Protein AF-A0A931GBS7-F1 (afdb_monomer_lite)

pLDDT: mean 92.65, std 8.71, range [51.88, 98.12]

Organism: NCBI:txid115781

Sequence (66 aa):
MAFDAELIGTWGCLPEYYPSVLSMVTSGKINFEEFVQTRPMSTIAESFEEAHKKSPDQRIVLVPDF

Structure (mmCIF, N/CA/C/O backbone):
data_AF-A0A931GBS7-F1
#
_entry.id   AF-A0A931GBS7-F1
#
loop_
_atom_site.group_PDB
_atom_site.id
_atom_site.type_symbol
_atom_site.label_atom_id
_atom_site.label_alt_id
_atom_site.label_comp_id
_atom_site.label_asym_id
_atom_site.label_entity_id
_atom_site.label_seq_id
_atom_site.pdbx_PDB_ins_code
_atom_site.Cartn_x
_atom_site.Cartn_y
_atom_site.Cartn_z
_atom_site.occupancy
_atom_site.B_iso_or_equiv
_atom_site.auth_seq_id
_atom_site.auth_comp_id
_atom_site.auth_asym_id
_atom_site.auth_atom_id
_atom_site.pdbx_PDB_model_num
ATOM 1 N N . MET A 1 1 ? 35.434 23.058 -15.341 1.00 51.88 1 MET A N 1
ATOM 2 C CA . MET A 1 1 ? 34.402 22.599 -14.388 1.00 51.88 1 MET A CA 1
ATOM 3 C C . MET A 1 1 ? 33.144 22.359 -15.191 1.00 51.88 1 MET A C 1
ATOM 5 O O . MET A 1 1 ? 32.715 23.288 -15.858 1.00 51.88 1 MET A O 1
ATOM 9 N N . ALA A 1 2 ? 32.619 21.138 -15.192 1.00 56.28 2 ALA A N 1
ATOM 10 C CA . ALA A 1 2 ? 31.338 20.820 -15.810 1.00 56.28 2 ALA A CA 1
ATOM 11 C C . ALA A 1 2 ? 30.409 20.372 -14.680 1.00 56.28 2 ALA A C 1
ATOM 13 O O . ALA A 1 2 ? 30.618 19.311 -14.099 1.00 56.28 2 ALA A O 1
ATOM 14 N N . PHE A 1 3 ? 29.468 21.236 -14.311 1.00 66.00 3 PHE A N 1
ATOM 15 C CA . PHE A 1 3 ? 28.366 20.894 -13.422 1.00 66.00 3 PHE A CA 1
ATOM 16 C C . PHE A 1 3 ? 27.148 20.651 -14.308 1.00 66.00 3 PHE A C 1
ATOM 18 O O . PHE A 1 3 ? 26.305 21.531 -14.446 1.00 66.00 3 PHE A O 1
ATOM 25 N N . ASP A 1 4 ? 27.106 19.486 -14.953 1.00 78.88 4 ASP A N 1
ATOM 26 C CA . ASP A 1 4 ? 25.849 18.961 -15.481 1.00 78.88 4 ASP A CA 1
ATOM 27 C C . ASP A 1 4 ? 25.182 18.206 -14.337 1.00 78.88 4 ASP A C 1
ATOM 29 O O . ASP A 1 4 ? 25.647 17.148 -1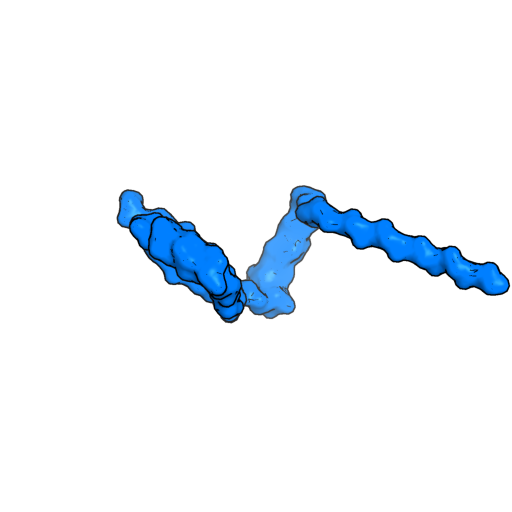3.910 1.00 78.88 4 ASP A O 1
ATOM 33 N N . ALA A 1 5 ? 24.141 18.807 -13.776 1.00 83.31 5 ALA A N 1
ATOM 34 C CA . ALA A 1 5 ? 23.300 18.178 -12.774 1.00 83.31 5 ALA A CA 1
ATOM 35 C C . ALA A 1 5 ? 21.851 18.256 -13.249 1.00 83.31 5 ALA A C 1
ATOM 37 O O . ALA A 1 5 ? 21.359 19.334 -13.580 1.00 83.31 5 ALA A O 1
ATOM 38 N N . GLU A 1 6 ? 21.172 17.112 -13.253 1.00 86.50 6 GLU A N 1
ATOM 39 C CA . GLU A 1 6 ? 19.759 17.004 -13.602 1.00 86.50 6 GLU A CA 1
ATOM 40 C C . GLU A 1 6 ? 18.919 16.769 -12.344 1.00 86.50 6 GLU A C 1
ATOM 42 O O . GLU A 1 6 ? 19.272 15.975 -11.469 1.00 86.50 6 GLU A O 1
ATOM 47 N N . LEU A 1 7 ? 17.779 17.457 -12.263 1.00 85.94 7 LEU A N 1
ATOM 48 C CA . LEU A 1 7 ? 16.747 17.226 -11.256 1.00 85.94 7 LEU A CA 1
ATOM 49 C C . LEU A 1 7 ? 15.528 16.632 -11.955 1.00 85.94 7 LEU A C 1
ATOM 51 O O . LEU A 1 7 ? 14.858 17.312 -12.731 1.00 85.94 7 LEU A O 1
ATOM 55 N N . ILE A 1 8 ? 15.240 15.364 -11.671 1.00 89.44 8 ILE A N 1
ATOM 56 C CA . ILE A 1 8 ? 14.135 14.631 -12.290 1.00 89.44 8 ILE A CA 1
ATOM 57 C C . ILE A 1 8 ? 13.069 14.369 -11.229 1.00 89.44 8 ILE A C 1
ATOM 59 O O . ILE A 1 8 ? 13.301 13.651 -10.258 1.00 89.44 8 ILE A O 1
ATOM 63 N N . GLY A 1 9 ? 11.889 14.953 -11.426 1.00 88.38 9 GLY A N 1
ATOM 64 C CA . GLY A 1 9 ? 10.683 14.615 -10.680 1.00 88.38 9 GLY A CA 1
ATOM 65 C C . GLY A 1 9 ? 9.831 13.644 -11.487 1.00 88.38 9 GLY A C 1
ATOM 66 O O . GLY A 1 9 ? 9.599 13.864 -12.673 1.00 88.38 9 GLY A O 1
ATOM 67 N N . THR A 1 10 ? 9.344 12.584 -10.851 1.00 88.75 10 THR A N 1
ATOM 68 C CA . THR A 1 10 ? 8.334 11.699 -11.443 1.00 88.75 10 THR A CA 1
ATOM 69 C C . THR A 1 10 ? 7.058 11.783 -10.620 1.00 88.75 10 THR A C 1
ATOM 71 O O . THR A 1 10 ? 7.099 11.978 -9.404 1.00 88.75 10 THR A O 1
ATOM 74 N N . TRP A 1 11 ? 5.912 11.680 -11.287 1.00 83.50 11 TRP A N 1
ATOM 75 C CA . TRP A 1 11 ? 4.615 11.635 -10.626 1.00 83.50 11 TRP A CA 1
ATOM 76 C C . TRP A 1 11 ? 3.774 10.522 -11.232 1.00 83.50 11 TRP A C 1
ATOM 78 O O . TRP A 1 11 ? 3.480 10.535 -12.427 1.00 83.50 11 TRP A O 1
ATOM 88 N N . GLY A 1 12 ? 3.376 9.567 -10.393 1.00 86.81 12 GLY A N 1
ATOM 89 C CA . GLY A 1 12 ? 2.605 8.408 -10.824 1.00 86.81 12 GLY A CA 1
ATOM 90 C C . GLY A 1 12 ? 3.340 7.537 -11.846 1.00 86.81 12 GLY A C 1
ATOM 91 O O . GLY A 1 12 ? 4.562 7.567 -11.975 1.00 86.81 12 GLY A O 1
ATOM 92 N N . CYS A 1 13 ? 2.568 6.718 -12.551 1.00 87.50 13 CYS A N 1
ATOM 93 C CA . CYS A 1 13 ? 3.058 5.760 -13.529 1.00 87.50 13 CYS A CA 1
ATOM 94 C C . CYS A 1 13 ? 2.118 5.774 -14.741 1.00 87.50 13 CYS A C 1
ATOM 96 O O . CYS A 1 13 ? 0.903 5.912 -14.576 1.00 87.50 13 CYS A O 1
ATOM 98 N N . LEU A 1 14 ? 2.663 5.658 -15.957 1.00 91.69 14 LEU A N 1
ATOM 99 C CA . LEU A 1 14 ? 1.830 5.537 -17.151 1.00 91.69 14 LEU A CA 1
ATOM 100 C C . LEU A 1 14 ? 1.041 4.215 -17.088 1.00 91.69 14 LEU A C 1
ATOM 102 O O . LEU A 1 14 ? 1.632 3.180 -16.765 1.00 91.69 14 LEU A O 1
ATOM 106 N N . PRO A 1 15 ? -0.262 4.205 -17.435 1.00 94.50 15 PRO A N 1
ATOM 107 C CA . PRO A 1 15 ? -1.079 2.990 -17.395 1.00 94.50 15 PRO A CA 1
ATOM 108 C C . PRO A 1 15 ? -0.492 1.810 -18.182 1.00 94.50 15 PRO A C 1
ATOM 110 O O . PRO A 1 15 ? -0.668 0.661 -17.787 1.00 94.50 15 PRO A O 1
ATOM 113 N N . GLU A 1 16 ? 0.252 2.080 -19.260 1.00 95.69 16 GLU A N 1
ATOM 114 C CA . GLU A 1 16 ? 0.931 1.063 -20.077 1.00 95.69 16 GLU A CA 1
ATOM 115 C C . GLU A 1 16 ? 1.928 0.195 -19.287 1.00 95.69 16 GLU A C 1
ATOM 117 O O . GLU A 1 16 ? 2.156 -0.959 -19.647 1.00 95.69 16 GLU A O 1
ATOM 122 N N . TYR A 1 17 ? 2.480 0.699 -18.179 1.00 94.44 17 TYR A N 1
ATOM 123 C CA . TYR A 1 17 ? 3.422 -0.051 -17.346 1.00 94.44 17 TYR A CA 1
ATOM 124 C C . TYR A 1 17 ? 2.745 -0.886 -16.252 1.00 94.44 17 TYR A C 1
ATOM 126 O O . TYR A 1 17 ? 3.386 -1.771 -15.679 1.00 94.44 17 TYR A O 1
ATOM 134 N N . TYR A 1 18 ? 1.458 -0.665 -15.970 1.00 94.62 18 TYR A N 1
ATOM 135 C CA . TYR A 1 18 ? 0.747 -1.350 -14.885 1.00 94.62 18 TYR A CA 1
ATOM 136 C C . TYR A 1 18 ? 0.731 -2.877 -15.056 1.00 94.62 18 TYR A C 1
ATOM 138 O O . TYR A 1 18 ? 1.011 -3.566 -14.073 1.00 94.62 18 TYR A O 1
ATOM 146 N N . PRO A 1 19 ? 0.482 -3.443 -16.260 1.00 96.44 19 PRO A N 1
ATOM 147 C CA . PRO A 1 19 ? 0.493 -4.894 -16.446 1.00 96.44 19 PRO A CA 1
ATOM 148 C C . PRO A 1 19 ? 1.847 -5.527 -16.108 1.00 96.44 19 PRO A C 1
ATOM 150 O O . PRO A 1 19 ? 1.900 -6.589 -15.490 1.00 96.44 19 PRO A O 1
ATOM 153 N N . SER A 1 20 ? 2.945 -4.852 -16.463 1.00 96.00 20 SER A N 1
ATOM 154 C CA . SER A 1 20 ? 4.299 -5.321 -16.161 1.00 96.00 20 SER A CA 1
ATOM 155 C C . SER A 1 20 ? 4.545 -5.350 -14.653 1.00 96.00 20 SER A C 1
ATOM 157 O O . SER A 1 20 ? 4.954 -6.380 -14.119 1.00 96.00 20 SER A O 1
ATOM 159 N N . VAL A 1 21 ? 4.210 -4.273 -13.937 1.00 94.25 21 VAL A N 1
ATOM 160 C CA . VAL A 1 21 ? 4.369 -4.211 -12.473 1.00 94.25 21 VAL A CA 1
ATOM 161 C C . VAL A 1 21 ? 3.484 -5.243 -11.771 1.00 94.25 21 VAL A C 1
ATOM 163 O O . VAL A 1 21 ? 3.962 -5.957 -10.890 1.00 94.25 21 VAL A O 1
ATOM 166 N N . LEU A 1 22 ? 2.225 -5.383 -12.198 1.00 95.06 22 LEU A N 1
ATOM 167 C CA . LEU A 1 22 ? 1.306 -6.380 -11.650 1.00 95.06 22 LEU A CA 1
ATOM 168 C C . LEU A 1 22 ? 1.864 -7.799 -11.811 1.00 95.06 22 LEU A C 1
ATOM 170 O O . LEU A 1 22 ? 1.832 -8.573 -10.858 1.00 95.06 22 LEU A O 1
ATOM 174 N N . SER A 1 23 ? 2.453 -8.114 -12.970 1.00 97.25 23 SER A N 1
ATOM 175 C CA . SER A 1 23 ? 3.077 -9.421 -13.205 1.00 97.25 23 SER A CA 1
ATOM 176 C C . SER A 1 23 ? 4.229 -9.717 -12.237 1.00 97.25 23 SER A C 1
ATOM 178 O O . SER A 1 23 ? 4.421 -10.865 -11.835 1.00 97.25 23 SER A O 1
ATOM 180 N N . MET A 1 24 ? 4.982 -8.695 -11.812 1.00 97.00 24 MET A N 1
ATOM 181 C CA . MET A 1 24 ? 6.063 -8.853 -10.833 1.00 97.00 24 MET A CA 1
ATOM 182 C C . MET A 1 24 ? 5.524 -9.163 -9.435 1.00 97.00 24 MET A C 1
ATOM 184 O O . MET A 1 24 ? 6.136 -9.948 -8.716 1.00 97.00 24 MET A O 1
ATOM 188 N N . VAL A 1 25 ? 4.373 -8.596 -9.066 1.00 96.00 25 VAL A N 1
ATOM 189 C CA . VAL A 1 25 ? 3.687 -8.926 -7.809 1.00 96.00 25 VAL A CA 1
ATOM 190 C C . VAL A 1 25 ? 3.145 -10.354 -7.865 1.00 96.00 25 VAL A C 1
ATOM 192 O O . VAL A 1 25 ? 3.472 -11.169 -7.009 1.00 96.00 25 VAL A O 1
ATOM 195 N N . THR A 1 26 ? 2.391 -10.708 -8.910 1.00 96.38 26 THR A N 1
ATOM 196 C CA . THR A 1 26 ? 1.756 -12.035 -9.009 1.00 96.38 26 THR A CA 1
ATOM 197 C C . THR A 1 26 ? 2.751 -13.177 -9.222 1.00 96.38 26 THR A C 1
ATOM 199 O O . THR A 1 26 ? 2.443 -14.319 -8.903 1.00 96.38 26 THR A O 1
ATOM 202 N N . SER A 1 27 ? 3.940 -12.896 -9.766 1.00 97.25 27 SER A N 1
ATOM 203 C CA . SER A 1 27 ? 5.036 -13.875 -9.869 1.00 97.25 27 SER A CA 1
ATOM 204 C C . SER A 1 27 ? 5.879 -13.992 -8.594 1.00 97.25 27 SER A C 1
ATOM 206 O O . SER A 1 27 ? 6.805 -14.799 -8.557 1.00 97.25 27 SER A O 1
ATOM 208 N N . GLY A 1 28 ? 5.600 -13.185 -7.563 1.00 95.88 28 GLY A N 1
ATOM 209 C CA . GLY A 1 28 ? 6.354 -13.166 -6.306 1.00 95.88 28 GLY A CA 1
ATOM 210 C C . GLY A 1 28 ? 7.712 -12.463 -6.388 1.00 95.88 28 GLY A C 1
ATOM 211 O O . GLY A 1 28 ? 8.459 -12.451 -5.414 1.00 95.88 28 GLY A O 1
ATOM 212 N N . LYS A 1 29 ? 8.048 -11.844 -7.527 1.00 97.50 29 LYS A N 1
ATOM 213 C CA . LYS A 1 29 ? 9.271 -11.039 -7.676 1.00 97.50 29 LYS A CA 1
ATOM 214 C C . LYS A 1 29 ? 9.235 -9.781 -6.802 1.00 97.50 29 LYS A C 1
ATOM 216 O O . LYS A 1 29 ? 10.283 -9.302 -6.375 1.00 97.50 29 LYS A O 1
ATOM 221 N N . ILE A 1 30 ? 8.042 -9.244 -6.557 1.00 96.00 30 ILE A N 1
ATOM 222 C CA . ILE A 1 30 ? 7.789 -8.181 -5.586 1.00 96.00 30 ILE A CA 1
ATOM 223 C C . ILE A 1 30 ? 6.950 -8.769 -4.459 1.00 96.00 30 ILE A C 1
ATOM 225 O O . ILE A 1 30 ? 5.822 -9.206 -4.679 1.00 96.00 30 ILE A O 1
ATOM 229 N N . ASN A 1 31 ? 7.496 -8.732 -3.248 1.00 95.12 31 ASN A N 1
ATOM 230 C CA . ASN A 1 31 ? 6.749 -9.046 -2.043 1.00 95.12 31 ASN A CA 1
ATOM 231 C C . ASN A 1 31 ? 5.835 -7.865 -1.697 1.00 95.12 31 ASN A C 1
ATOM 233 O O . ASN A 1 31 ? 6.309 -6.814 -1.273 1.00 95.12 31 ASN A O 1
ATOM 237 N N . PHE A 1 32 ? 4.538 -8.031 -1.936 1.00 94.44 32 PHE A N 1
ATOM 238 C CA . PHE A 1 32 ? 3.521 -7.025 -1.633 1.00 94.44 32 PHE A CA 1
ATOM 239 C C . PHE A 1 32 ? 2.806 -7.308 -0.305 1.00 94.44 32 PHE A C 1
ATOM 241 O O . PHE A 1 32 ? 2.485 -6.377 0.429 1.00 94.44 32 PHE A O 1
ATOM 248 N N . GLU A 1 33 ? 2.584 -8.585 0.014 1.00 93.44 33 GLU A N 1
ATOM 249 C CA . GLU A 1 33 ? 1.758 -9.016 1.146 1.00 93.44 33 GLU A CA 1
ATOM 250 C C . GLU A 1 33 ? 2.335 -8.593 2.501 1.00 93.44 33 GLU A C 1
ATOM 252 O O . GLU A 1 33 ? 1.590 -8.121 3.355 1.00 93.44 33 GLU A O 1
ATOM 257 N N . GLU A 1 34 ? 3.656 -8.659 2.693 1.00 95.44 34 GLU A N 1
ATOM 258 C CA . GLU A 1 34 ? 4.281 -8.270 3.969 1.00 95.44 34 GLU A CA 1
ATOM 259 C C . GLU A 1 34 ? 4.228 -6.758 4.247 1.00 95.44 34 GLU A C 1
ATOM 261 O O . GLU A 1 34 ? 4.478 -6.325 5.372 1.00 95.44 34 GLU A O 1
ATOM 266 N N . PHE A 1 35 ? 3.873 -5.941 3.253 1.00 96.00 35 PHE A N 1
ATOM 267 C CA . PHE A 1 35 ? 3.840 -4.480 3.367 1.00 96.00 35 PHE A CA 1
ATOM 268 C C . PHE A 1 35 ? 2.422 -3.906 3.441 1.00 96.00 35 PHE A C 1
ATOM 270 O O . PHE A 1 35 ? 2.257 -2.682 3.488 1.00 96.00 35 PHE A O 1
ATOM 277 N N . VAL A 1 36 ? 1.397 -4.760 3.478 1.00 96.75 36 VAL A N 1
ATOM 278 C CA . VAL A 1 36 ? -0.005 -4.350 3.602 1.00 96.75 36 VAL A CA 1
ATOM 279 C C . VAL A 1 36 ? -0.669 -4.991 4.817 1.00 96.75 36 VAL A C 1
ATOM 281 O O . VAL A 1 36 ? -0.319 -6.084 5.242 1.00 96.75 36 VAL A O 1
ATOM 284 N N . GLN A 1 37 ? -1.661 -4.300 5.369 1.00 97.00 37 GLN A N 1
ATOM 285 C CA . GLN A 1 37 ? -2.563 -4.825 6.392 1.00 97.00 37 GLN A CA 1
ATOM 286 C C . GLN A 1 37 ? -4.004 -4.519 5.988 1.00 97.00 37 GLN A C 1
ATOM 288 O O . GLN A 1 37 ? -4.288 -3.443 5.457 1.00 97.00 37 GLN A O 1
ATOM 293 N N . THR A 1 38 ? -4.929 -5.438 6.250 1.00 97.38 38 THR A N 1
ATOM 294 C CA . THR A 1 38 ? -6.353 -5.240 5.956 1.00 97.38 38 THR A CA 1
ATOM 295 C C . THR A 1 38 ? -7.120 -4.824 7.203 1.00 97.38 38 THR A C 1
ATOM 297 O O . THR A 1 38 ? -6.915 -5.403 8.269 1.00 97.38 38 THR A O 1
ATOM 300 N N . ARG A 1 39 ? -8.045 -3.869 7.070 1.00 97.25 39 ARG A N 1
ATOM 301 C CA . ARG A 1 39 ? -8.993 -3.487 8.130 1.00 97.25 39 ARG A CA 1
ATOM 302 C C . ARG A 1 39 ? -10.415 -3.365 7.561 1.00 97.25 39 ARG A C 1
ATOM 304 O O . ARG A 1 39 ? -10.545 -3.026 6.382 1.00 97.25 39 ARG A O 1
ATOM 311 N N . PRO A 1 40 ? -11.474 -3.621 8.349 1.00 98.06 40 PRO A N 1
ATOM 312 C CA . PRO A 1 40 ? -12.848 -3.413 7.893 1.00 98.06 40 PRO A CA 1
ATOM 313 C C . PRO A 1 40 ? -13.107 -1.935 7.584 1.00 98.06 40 PRO A C 1
ATOM 315 O O . PRO A 1 40 ? -12.623 -1.054 8.301 1.00 98.06 40 PRO A O 1
ATOM 318 N N . MET A 1 41 ? -13.865 -1.643 6.529 1.00 97.88 41 MET A N 1
ATOM 319 C CA . MET A 1 41 ? -14.135 -0.268 6.098 1.00 97.88 41 MET A CA 1
ATOM 320 C C . MET A 1 41 ? -14.935 0.528 7.137 1.00 97.88 41 MET A C 1
ATOM 322 O O . MET A 1 41 ? -14.733 1.738 7.247 1.00 97.88 41 MET A O 1
ATOM 326 N N . SER A 1 42 ? -15.747 -0.133 7.965 1.00 98.00 42 SER A N 1
ATOM 327 C CA . SER A 1 42 ? -16.388 0.463 9.147 1.00 98.00 42 SER A CA 1
ATOM 328 C C . SER A 1 42 ? -15.416 1.156 10.123 1.00 98.00 42 SER A C 1
ATOM 330 O O . SER A 1 42 ? -15.826 2.066 10.841 1.00 98.00 42 SER A O 1
ATOM 332 N N . THR A 1 43 ? -14.122 0.808 10.106 1.00 97.25 43 THR A N 1
ATOM 333 C CA . THR A 1 43 ? -13.065 1.382 10.973 1.00 97.25 43 THR A CA 1
ATOM 334 C C . THR A 1 43 ? -12.294 2.553 10.340 1.00 97.25 43 THR A C 1
ATOM 336 O O . THR A 1 43 ? -11.219 2.941 10.812 1.00 97.25 43 THR A O 1
ATOM 339 N N . ILE A 1 44 ? -12.802 3.130 9.243 1.00 96.94 44 ILE A N 1
ATOM 340 C CA . ILE A 1 44 ? -12.093 4.160 8.464 1.00 96.94 44 ILE A CA 1
ATOM 341 C C . ILE A 1 44 ? -11.660 5.375 9.297 1.00 96.94 44 ILE A C 1
ATOM 343 O O . ILE A 1 44 ? -10.533 5.844 9.142 1.00 96.94 44 ILE A O 1
ATOM 347 N N . ALA A 1 45 ? -12.522 5.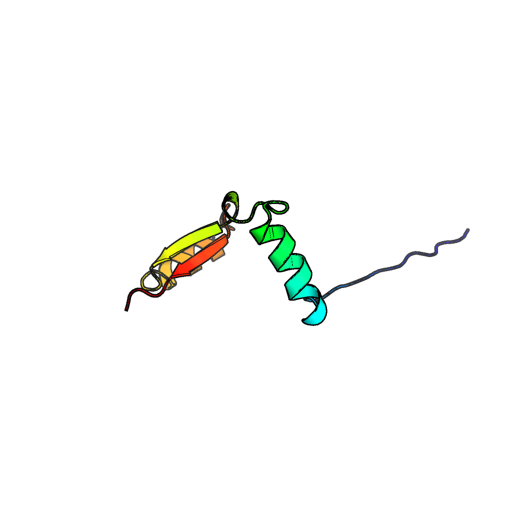865 10.191 1.00 97.50 45 ALA A N 1
ATOM 348 C CA . ALA A 1 45 ? -12.240 7.053 10.993 1.00 97.50 45 ALA A CA 1
ATOM 349 C C . ALA A 1 45 ? -11.024 6.837 11.910 1.00 97.50 45 ALA A C 1
ATOM 351 O O . ALA A 1 45 ? -10.065 7.605 11.863 1.00 97.50 45 ALA A O 1
ATOM 352 N N . GLU A 1 46 ? -11.022 5.737 12.663 1.00 96.88 46 GLU A N 1
ATOM 353 C CA . GLU A 1 46 ? -9.930 5.357 13.567 1.00 96.88 46 GLU A CA 1
ATOM 354 C C . GLU A 1 46 ? -8.621 5.130 12.800 1.00 96.88 46 GLU A C 1
ATOM 356 O O . GLU A 1 46 ? -7.559 5.606 13.204 1.00 96.88 46 GLU A O 1
ATOM 361 N N . SER A 1 47 ? -8.703 4.465 11.642 1.00 96.62 47 SER A N 1
ATOM 362 C CA . SER A 1 47 ? -7.544 4.204 10.782 1.00 96.62 47 SER A CA 1
ATOM 363 C C . SER A 1 47 ? -6.884 5.495 10.283 1.00 96.62 47 SER A C 1
ATOM 365 O O . SER A 1 47 ? -5.658 5.565 10.185 1.00 96.62 47 SER A O 1
ATOM 367 N N . PHE A 1 48 ? -7.673 6.531 9.983 1.00 96.12 48 PHE A N 1
ATOM 368 C CA . PHE A 1 48 ? -7.148 7.832 9.558 1.00 96.12 48 PHE A CA 1
ATOM 369 C C . PHE A 1 48 ? -6.545 8.606 10.733 1.00 96.12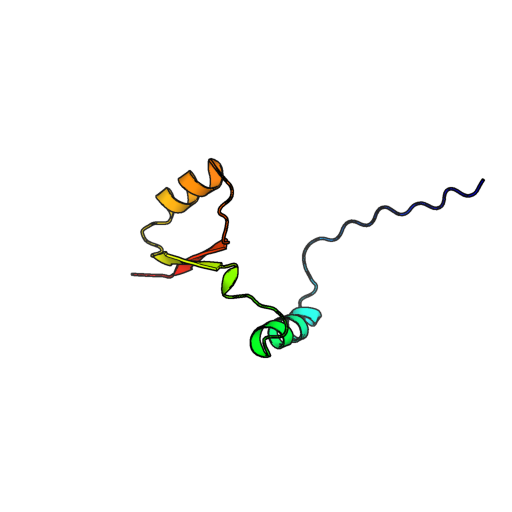 48 PHE A C 1
ATOM 371 O O . PHE A 1 48 ? -5.469 9.190 10.593 1.00 96.12 48 PHE A O 1
ATOM 378 N N . GLU A 1 49 ? -7.196 8.592 11.898 1.00 97.00 49 GLU A N 1
ATOM 379 C CA . GLU A 1 49 ? -6.662 9.230 13.105 1.00 97.00 49 GLU A CA 1
ATOM 380 C C . GLU A 1 49 ? -5.319 8.630 13.545 1.00 97.00 49 GLU A C 1
ATOM 382 O O . GLU A 1 49 ? -4.419 9.370 13.947 1.00 97.00 49 GLU A O 1
ATOM 387 N N . GLU A 1 50 ? -5.166 7.307 13.459 1.00 95.31 50 GLU A N 1
ATOM 388 C CA . GLU A 1 50 ? -3.906 6.609 13.735 1.00 95.31 50 GLU A CA 1
ATOM 389 C C . GLU A 1 50 ? -2.810 7.032 12.746 1.00 95.31 50 GLU A C 1
ATOM 391 O O . GLU A 1 50 ? -1.738 7.477 13.168 1.00 95.31 50 GLU A O 1
ATOM 396 N N . ALA A 1 51 ? -3.099 6.972 11.441 1.00 95.69 51 ALA A N 1
ATOM 397 C CA . ALA A 1 51 ? -2.133 7.274 10.385 1.00 95.69 51 ALA A CA 1
ATOM 398 C C . ALA A 1 51 ? -1.646 8.735 10.400 1.00 95.69 51 ALA A C 1
ATOM 400 O O . ALA A 1 51 ? -0.494 9.005 10.056 1.00 95.69 51 ALA A O 1
ATOM 401 N N . HIS A 1 52 ? -2.490 9.684 10.822 1.00 96.12 52 HIS A N 1
ATOM 402 C CA . HIS A 1 52 ? -2.089 11.084 10.997 1.00 96.12 52 HIS A CA 1
ATOM 403 C C . HIS A 1 52 ? -1.137 11.299 12.180 1.00 96.12 52 HIS A C 1
ATOM 405 O O . HIS A 1 52 ? -0.345 12.242 12.158 1.00 96.12 52 HIS A O 1
ATOM 411 N N . LYS A 1 53 ? -1.210 10.457 13.219 1.00 96.44 53 LYS A N 1
ATOM 412 C CA . LYS A 1 53 ? -0.326 10.546 14.394 1.00 96.44 53 LYS A CA 1
ATOM 413 C C . LYS A 1 53 ? 1.031 9.905 14.121 1.00 96.44 53 LYS A C 1
ATOM 415 O O . LYS A 1 53 ? 2.056 10.447 14.532 1.00 96.44 53 LYS A O 1
ATOM 420 N N . LYS A 1 54 ? 1.039 8.751 13.451 1.00 94.06 54 LYS A N 1
ATOM 421 C CA . LYS A 1 54 ? 2.251 8.028 13.060 1.00 94.06 54 LYS A CA 1
ATOM 422 C C . LYS A 1 54 ? 1.992 7.277 11.760 1.00 94.06 54 LYS A C 1
ATOM 424 O O . LYS A 1 54 ? 0.987 6.584 11.635 1.00 94.06 54 LYS A O 1
ATOM 429 N N . SER A 1 55 ? 2.945 7.342 10.834 1.00 92.88 55 SER A N 1
ATOM 430 C CA . SER A 1 55 ? 2.925 6.483 9.653 1.00 92.88 55 SER A CA 1
ATOM 431 C C . SER A 1 55 ? 2.877 5.006 10.073 1.00 92.88 55 SER A C 1
ATOM 433 O O . SER A 1 55 ? 3.703 4.594 10.895 1.00 92.88 55 SER A O 1
ATOM 435 N N . PRO A 1 56 ? 1.936 4.210 9.540 1.00 93.56 56 PRO A N 1
ATOM 436 C CA . PRO A 1 56 ? 1.850 2.797 9.868 1.00 93.56 56 PRO A CA 1
ATOM 437 C C . PRO A 1 56 ? 3.020 2.034 9.238 1.00 93.56 56 PRO A C 1
ATOM 439 O O . PRO A 1 56 ? 3.470 2.373 8.142 1.00 93.56 56 PRO A O 1
ATOM 442 N N . ASP A 1 57 ? 3.482 0.981 9.915 1.00 93.50 57 ASP A N 1
ATOM 443 C CA . ASP A 1 57 ? 4.587 0.143 9.426 1.00 93.50 57 ASP A CA 1
ATOM 444 C C . ASP A 1 57 ? 4.182 -0.647 8.160 1.00 93.50 57 ASP A C 1
ATOM 446 O O . ASP A 1 57 ? 5.017 -0.950 7.312 1.00 93.50 57 ASP A O 1
ATOM 450 N N . GLN A 1 58 ? 2.878 -0.918 8.001 1.00 96.69 58 GLN A N 1
ATOM 451 C CA . GLN A 1 58 ? 2.262 -1.529 6.819 1.00 96.69 58 GLN A CA 1
ATOM 452 C C . GLN A 1 58 ? 1.129 -0.652 6.281 1.00 96.69 58 GLN A C 1
ATOM 454 O O . GLN A 1 58 ? 0.34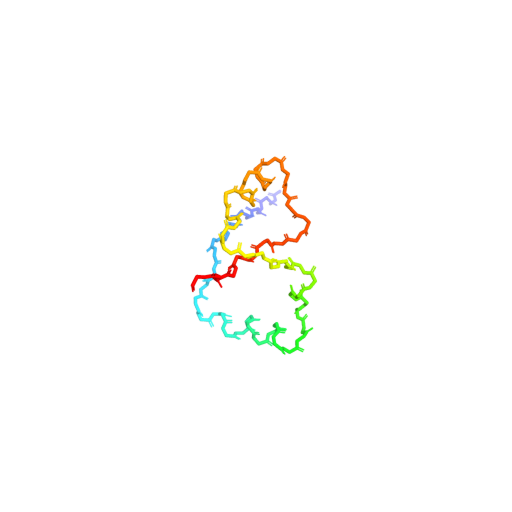6 -0.070 7.042 1.00 96.69 58 GLN A O 1
ATOM 459 N N . ARG A 1 59 ? 0.977 -0.600 4.956 1.00 96.38 59 ARG A N 1
ATOM 460 C CA . ARG A 1 59 ? -0.093 0.161 4.305 1.00 96.38 59 ARG A CA 1
ATOM 461 C C . ARG A 1 59 ? -1.458 -0.422 4.670 1.00 96.38 59 ARG A C 1
ATOM 463 O O . ARG A 1 59 ? -1.733 -1.586 4.400 1.00 96.38 59 ARG A O 1
ATOM 470 N N . ILE A 1 60 ? -2.334 0.412 5.226 1.00 97.38 60 ILE A N 1
ATOM 471 C CA . ILE A 1 60 ? -3.718 0.031 5.527 1.00 97.38 60 ILE A CA 1
ATOM 472 C C . ILE A 1 60 ? -4.518 -0.071 4.220 1.00 97.38 60 ILE A C 1
ATOM 474 O O . ILE A 1 60 ? -4.569 0.883 3.438 1.00 97.38 60 ILE A O 1
ATOM 478 N N . VAL A 1 61 ? -5.156 -1.220 4.007 1.00 97.19 61 VAL A N 1
ATOM 479 C CA . VAL A 1 61 ? -6.123 -1.502 2.941 1.00 97.19 61 VAL A CA 1
ATOM 480 C C . VAL A 1 61 ? -7.487 -1.720 3.591 1.00 97.19 61 VAL A C 1
ATOM 482 O O . VAL A 1 61 ? -7.670 -2.651 4.374 1.00 97.19 61 VAL A O 1
ATOM 485 N N . LEU A 1 62 ? -8.447 -0.846 3.291 1.00 97.69 62 LEU A N 1
ATOM 486 C CA . LEU A 1 62 ? -9.803 -0.950 3.83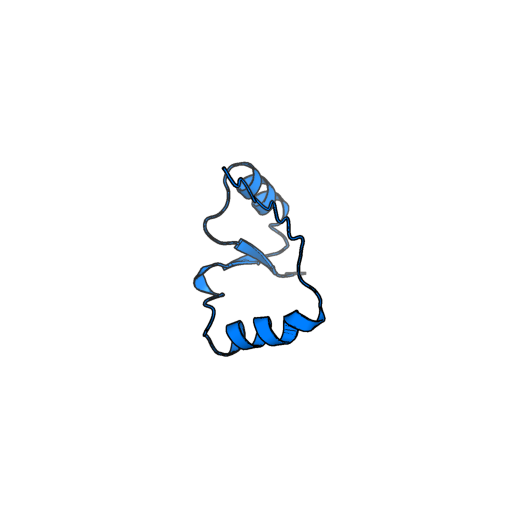0 1.00 97.69 62 LEU A CA 1
ATOM 487 C C . LEU A 1 62 ? -10.644 -1.887 2.964 1.00 97.69 62 LEU A C 1
ATOM 489 O O . LEU A 1 62 ? -10.742 -1.691 1.752 1.00 97.69 62 LEU A O 1
ATOM 493 N N . VAL A 1 63 ? -11.260 -2.882 3.595 1.00 98.12 63 VAL A N 1
ATOM 494 C CA . VAL A 1 63 ? -12.097 -3.889 2.934 1.00 98.12 63 VAL A CA 1
ATOM 495 C C . VAL A 1 63 ? -13.567 -3.617 3.271 1.00 98.12 63 VAL A C 1
ATOM 497 O O . VAL A 1 63 ? -13.885 -3.541 4.458 1.00 98.12 63 VAL A O 1
ATOM 500 N N . PRO A 1 64 ? -14.461 -3.449 2.276 1.00 97.81 64 PRO A N 1
ATOM 501 C CA . PRO A 1 64 ? -15.893 -3.259 2.516 1.00 97.81 64 PRO A CA 1
ATOM 502 C C . PRO A 1 64 ? -16.507 -4.375 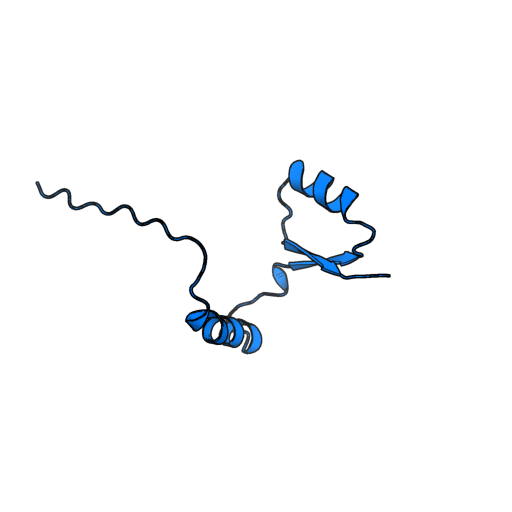3.375 1.00 97.81 64 PRO A C 1
ATOM 504 O O . PRO A 1 64 ? -16.264 -5.553 3.118 1.00 97.81 64 PRO A O 1
ATOM 507 N N . ASP A 1 65 ? -17.309 -3.996 4.370 1.00 96.19 65 ASP A N 1
ATOM 508 C CA . ASP A 1 65 ? -17.967 -4.884 5.341 1.00 96.19 65 ASP A CA 1
ATOM 509 C C . ASP A 1 65 ? -19.468 -4.576 5.528 1.00 96.19 65 ASP A C 1
ATOM 511 O O . ASP A 1 65 ? -20.048 -4.875 6.572 1.00 96.19 65 ASP A O 1
ATOM 515 N N . PHE A 1 66 ? -20.089 -3.984 4.502 1.00 85.94 66 PHE A N 1
ATOM 516 C CA . PHE A 1 66 ? -21.510 -3.628 4.432 1.00 85.94 66 PHE A CA 1
ATOM 517 C C . PHE A 1 66 ? -22.266 -4.428 3.366 1.00 85.94 66 PHE A C 1
ATOM 519 O O . PHE A 1 66 ? -21.633 -4.846 2.368 1.00 85.94 66 PHE A O 1
#

Radius of gyration: 18.02 Å; chains: 1; bounding box: 56×36×34 Å

Foldseek 3Di:
DDPPDDDDDDDDDDPVCVVVVVVCPVVVVDDQPVQADEDEQVCVVVVVVVCVVDNDSHHYDYDYDD

Secondary structure (DSSP, 8-state):
-----------S--GGGHHHHHHHHHTTSS--GGGEEEEEGGGHHHHHHHHHHS--SSEEEEE---